Protein AF-A0A376TRM7-F1 (afdb_monomer_lite)

InterPro domains:
  IPR001980 Phosphopantetheine adenylyltransferase [PR01020] (3-21)
  IPR001980 Phosphopantetheine adenylyltransferase [PR01020] (21-42)
  IPR004821 Cytidyltransferase-like domain [PF01467] (6-44)
  IPR004821 Cytidyltransferase-like domain [TIGR00125] (4-48)
  IPR014729 Rossmann-like alpha/beta/alpha sandwich fold [G3DSA:3.40.50.620] (1-50)

Sequence (70 aa):
MQKRAIYPGTFDPITNGHIDIVTRATQMFDHVILAIAASPSKKTDVYPGRACGAGTAGNRASGERGSGRV

Organism: Escherichia coli (NCBI:txid562)

Radius of gyration: 27.86 Å; chains: 1; bounding box: 81×26×58 Å

Foldseek 3Di:
DAFEEEAEDQCLPPDVVNVVVVVVVVVVGVYYHYHHDDDPPDPSPDDPPDPPDPPPPDDPDDDDDDDDDD

Structure (mmCIF, N/CA/C/O backbone):
data_AF-A0A376TRM7-F1
#
_entry.id   AF-A0A376TRM7-F1
#
loop_
_atom_site.group_PDB
_atom_site.id
_atom_site.type_symbol
_atom_site.label_atom_id
_atom_site.label_alt_id
_atom_site.label_comp_id
_atom_site.label_asym_id
_atom_site.label_entity_id
_atom_site.label_seq_id
_atom_site.pdbx_PDB_ins_code
_atom_site.Cartn_x
_atom_site.Cartn_y
_atom_site.Cartn_z
_atom_site.occupancy
_atom_site.B_iso_or_equiv
_atom_site.auth_seq_id
_atom_site.auth_comp_id
_atom_site.auth_asym_id
_atom_site.auth_atom_id
_atom_site.pdbx_PDB_model_num
ATOM 1 N N . MET 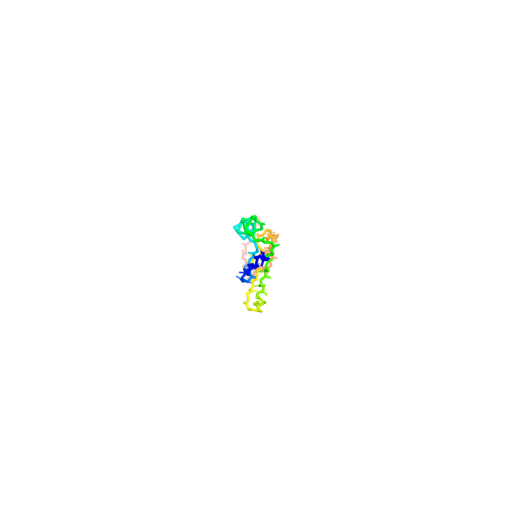A 1 1 ? -17.819 2.848 15.549 1.00 68.12 1 MET A N 1
ATOM 2 C CA . MET A 1 1 ? -17.718 3.056 14.085 1.00 68.12 1 MET A CA 1
ATOM 3 C C . MET A 1 1 ? -16.478 2.332 13.600 1.00 68.12 1 MET A C 1
ATOM 5 O O . MET A 1 1 ? -15.437 2.552 14.199 1.00 68.12 1 MET A O 1
ATOM 9 N N . GLN A 1 2 ? -16.598 1.485 12.575 1.00 81.38 2 GLN A N 1
ATOM 10 C CA . GLN A 1 2 ? -15.462 0.785 11.959 1.00 81.38 2 GLN A CA 1
ATOM 11 C C . GLN A 1 2 ? -14.734 1.747 11.012 1.00 81.38 2 GLN A C 1
ATOM 13 O O . GLN A 1 2 ? -15.348 2.241 10.061 1.00 81.38 2 GLN A O 1
ATOM 18 N N . LYS A 1 3 ? -13.459 2.046 11.266 1.00 89.12 3 LYS A N 1
ATOM 19 C CA . LYS A 1 3 ? -12.656 2.960 10.443 1.00 89.12 3 LYS A CA 1
ATOM 20 C C . LYS A 1 3 ? -11.915 2.166 9.375 1.00 89.12 3 LYS A C 1
ATOM 22 O O . LYS A 1 3 ? -11.110 1.290 9.680 1.00 89.12 3 LYS A O 1
ATOM 27 N N . ARG A 1 4 ? -12.185 2.492 8.111 1.00 94.31 4 ARG A N 1
ATOM 28 C CA . ARG A 1 4 ? -11.568 1.847 6.946 1.00 94.31 4 ARG A CA 1
ATOM 29 C C . ARG A 1 4 ? -10.602 2.809 6.261 1.00 94.31 4 ARG A C 1
ATOM 31 O O . ARG A 1 4 ? -10.954 3.967 6.054 1.00 94.31 4 ARG A O 1
ATOM 38 N N . ALA A 1 5 ? -9.431 2.314 5.879 1.00 95.50 5 ALA A N 1
ATOM 39 C CA . ALA A 1 5 ? -8.440 3.027 5.081 1.00 95.50 5 ALA A CA 1
ATOM 40 C C . ALA A 1 5 ? -8.199 2.314 3.747 1.00 95.50 5 ALA A C 1
ATOM 42 O O . ALA A 1 5 ? -8.283 1.088 3.658 1.00 95.50 5 ALA A O 1
ATOM 43 N N . ILE A 1 6 ? -7.879 3.088 2.711 1.00 95.12 6 ILE A N 1
ATOM 44 C CA . ILE A 1 6 ? -7.521 2.582 1.383 1.00 95.12 6 ILE A CA 1
ATOM 45 C C . ILE A 1 6 ? -6.122 3.096 1.050 1.00 95.12 6 ILE A C 1
ATOM 47 O O . ILE A 1 6 ? -5.871 4.296 1.146 1.00 95.12 6 ILE A O 1
ATOM 51 N N . TYR A 1 7 ? -5.228 2.196 0.643 1.00 95.25 7 TYR A N 1
ATOM 52 C CA . TYR A 1 7 ? -3.873 2.521 0.209 1.00 95.25 7 TYR A CA 1
ATOM 53 C C . TYR A 1 7 ? -3.652 2.038 -1.237 1.00 95.25 7 TYR A C 1
ATOM 55 O O . TYR A 1 7 ? -3.406 0.848 -1.458 1.00 95.25 7 TYR A O 1
ATOM 63 N N . PRO A 1 8 ? -3.804 2.925 -2.242 1.00 94.19 8 PRO A N 1
ATOM 64 C CA . PRO A 1 8 ? -3.621 2.574 -3.647 1.00 94.19 8 PRO A CA 1
ATOM 65 C C . PRO A 1 8 ? -2.155 2.668 -4.093 1.00 94.19 8 PRO A C 1
ATOM 67 O O . PRO A 1 8 ? -1.415 3.540 -3.640 1.00 94.19 8 PRO A O 1
ATOM 70 N N . GLY A 1 9 ? -1.741 1.812 -5.031 1.00 91.06 9 GLY A N 1
ATOM 71 C CA . GLY A 1 9 ? -0.393 1.851 -5.608 1.00 91.06 9 GLY A CA 1
ATOM 72 C C . GLY A 1 9 ? -0.121 0.739 -6.622 1.00 91.06 9 GLY A C 1
ATOM 73 O O . GLY A 1 9 ? -0.890 -0.209 -6.733 1.00 91.06 9 GLY A O 1
ATOM 74 N N . THR A 1 10 ? 0.979 0.838 -7.376 1.00 88.25 10 THR A N 1
ATOM 75 C CA . THR A 1 10 ? 1.413 -0.241 -8.291 1.00 88.25 10 THR A CA 1
ATOM 76 C C . THR A 1 10 ? 2.230 -1.322 -7.584 1.00 88.25 10 THR A C 1
ATOM 78 O O . THR A 1 10 ? 2.298 -2.433 -8.086 1.00 88.25 10 THR A O 1
ATOM 81 N N . PHE A 1 11 ? 2.849 -0.999 -6.438 1.00 87.25 11 PHE A N 1
ATOM 82 C CA . PHE A 1 11 ? 3.634 -1.920 -5.596 1.00 87.25 11 PHE A CA 1
ATOM 83 C C . PHE A 1 11 ? 4.636 -2.800 -6.373 1.00 87.25 11 PHE A C 1
ATOM 85 O O . PHE A 1 11 ? 4.805 -3.978 -6.069 1.00 87.25 11 PHE A O 1
ATOM 92 N N . ASP A 1 12 ? 5.306 -2.215 -7.369 1.00 81.50 12 ASP A N 1
ATOM 93 C CA . ASP A 1 12 ? 6.218 -2.903 -8.286 1.00 81.50 12 ASP A CA 1
ATOM 94 C C . ASP A 1 12 ? 7.614 -2.240 -8.268 1.00 81.50 12 ASP A C 1
ATOM 96 O O . ASP A 1 12 ? 7.781 -1.193 -8.909 1.00 81.50 12 ASP A O 1
ATOM 100 N N . PRO A 1 13 ? 8.593 -2.792 -7.518 1.00 85.56 13 PRO A N 1
ATOM 101 C CA . PRO A 1 13 ? 8.451 -3.868 -6.530 1.00 85.56 13 PRO A CA 1
ATOM 102 C C . PRO A 1 13 ? 7.901 -3.356 -5.188 1.00 85.56 13 PRO A C 1
ATOM 104 O O . PRO A 1 13 ? 8.031 -2.178 -4.839 1.00 85.56 13 PRO A O 1
ATOM 107 N N . ILE A 1 14 ? 7.326 -4.253 -4.384 1.00 88.88 14 ILE A N 1
ATOM 108 C CA . ILE A 1 14 ? 7.010 -3.933 -2.991 1.00 88.88 14 ILE A CA 1
ATOM 109 C C . ILE A 1 14 ? 8.319 -3.760 -2.209 1.00 88.88 14 ILE A C 1
ATOM 111 O O . ILE A 1 14 ? 9.244 -4.562 -2.312 1.00 88.88 14 ILE A O 1
ATOM 115 N N . THR A 1 15 ? 8.408 -2.684 -1.435 1.00 92.50 15 THR A N 1
ATOM 116 C CA . THR A 1 15 ? 9.611 -2.323 -0.666 1.00 92.50 15 THR A CA 1
ATOM 117 C C . THR A 1 15 ? 9.297 -2.284 0.825 1.00 92.50 15 THR A C 1
ATOM 119 O O . THR A 1 15 ? 8.134 -2.150 1.212 1.00 92.50 15 THR A O 1
ATOM 122 N N . ASN A 1 16 ? 10.331 -2.313 1.672 1.00 94.81 16 ASN A N 1
ATOM 123 C CA . ASN A 1 16 ? 10.173 -2.197 3.128 1.00 94.81 16 ASN A CA 1
ATOM 124 C C . ASN A 1 16 ? 9.412 -0.926 3.550 1.00 94.81 16 ASN A C 1
ATOM 126 O O . ASN A 1 16 ? 8.696 -0.950 4.544 1.00 94.81 16 ASN A O 1
ATOM 130 N N . GLY A 1 17 ? 9.496 0.157 2.767 1.00 94.38 17 GLY A N 1
ATOM 131 C CA . GLY A 1 17 ? 8.716 1.374 3.013 1.00 94.38 17 GLY A CA 1
ATOM 132 C C . GLY A 1 17 ? 7.205 1.168 2.858 1.00 94.38 17 GLY A C 1
ATOM 133 O O . GLY A 1 17 ? 6.432 1.674 3.667 1.00 94.38 17 GLY A O 1
ATOM 134 N N . HIS A 1 18 ? 6.769 0.371 1.877 1.00 94.38 18 HIS A N 1
ATOM 135 C CA . HIS A 1 18 ? 5.352 0.025 1.721 1.00 94.38 18 HIS A CA 1
ATOM 136 C C . HIS A 1 18 ? 4.850 -0.801 2.916 1.00 94.38 18 HIS A C 1
ATOM 138 O O . HIS A 1 18 ? 3.752 -0.563 3.416 1.00 94.38 18 HIS A O 1
ATOM 144 N N . ILE A 1 19 ? 5.671 -1.740 3.398 1.00 94.62 19 ILE A N 1
ATOM 145 C CA . ILE A 1 19 ? 5.354 -2.591 4.556 1.00 94.62 19 ILE A CA 1
ATOM 146 C C . ILE A 1 19 ? 5.239 -1.750 5.832 1.00 94.62 19 ILE A C 1
ATOM 148 O O . ILE A 1 19 ? 4.303 -1.940 6.605 1.00 94.62 19 ILE A O 1
ATOM 152 N N . ASP A 1 20 ? 6.143 -0.791 6.036 1.00 96.62 20 ASP A N 1
ATOM 153 C CA . ASP A 1 20 ? 6.117 0.125 7.182 1.00 96.62 20 ASP A CA 1
ATOM 154 C C . ASP A 1 20 ? 4.830 0.972 7.205 1.00 96.62 20 ASP A C 1
ATOM 156 O O . ASP A 1 20 ? 4.159 1.076 8.233 1.00 96.62 20 ASP A O 1
ATOM 160 N N . ILE A 1 21 ? 4.411 1.497 6.047 1.00 95.12 21 ILE A N 1
ATOM 161 C CA . ILE A 1 21 ? 3.155 2.254 5.914 1.00 95.12 21 ILE A CA 1
ATOM 162 C C . ILE A 1 21 ? 1.941 1.383 6.254 1.00 95.12 21 ILE A C 1
ATOM 164 O O . ILE A 1 21 ? 1.090 1.802 7.040 1.00 95.12 21 ILE A O 1
ATOM 168 N N . VAL A 1 22 ? 1.864 0.165 5.706 1.00 95.62 22 VAL A N 1
ATOM 169 C CA . VAL A 1 22 ? 0.769 -0.774 6.009 1.00 95.62 22 VAL A CA 1
ATOM 170 C C . VAL A 1 22 ? 0.758 -1.129 7.497 1.00 95.62 22 VAL A C 1
ATOM 172 O O . VAL A 1 22 ? -0.303 -1.118 8.113 1.00 95.62 22 VAL A O 1
ATOM 175 N N . THR A 1 23 ? 1.930 -1.357 8.093 1.00 96.31 23 THR A N 1
ATOM 176 C CA . THR A 1 23 ? 2.080 -1.695 9.518 1.00 96.31 23 THR A CA 1
ATOM 177 C C . THR A 1 23 ? 1.596 -0.574 10.435 1.00 96.31 23 THR A C 1
ATOM 179 O O . THR A 1 23 ? 0.964 -0.841 11.454 1.00 96.31 23 THR A O 1
ATOM 182 N N . ARG A 1 24 ? 1.845 0.694 10.088 1.00 96.75 24 ARG A N 1
ATOM 183 C CA . ARG A 1 24 ? 1.288 1.826 10.847 1.00 96.75 24 ARG A CA 1
ATOM 184 C C . ARG A 1 24 ? -0.215 1.972 10.625 1.00 96.75 24 ARG A C 1
ATOM 186 O O . ARG A 1 24 ? -0.947 2.267 11.566 1.00 96.75 24 ARG A O 1
ATOM 193 N N . ALA A 1 25 ? -0.693 1.754 9.401 1.00 95.94 25 ALA A N 1
ATOM 194 C CA . ALA A 1 25 ? -2.111 1.868 9.080 1.00 95.94 25 ALA A CA 1
ATOM 195 C C . ALA A 1 25 ? -2.963 0.831 9.834 1.00 95.94 25 ALA A C 1
ATOM 197 O O . ALA A 1 25 ? -4.023 1.181 10.349 1.00 95.94 25 ALA A O 1
ATOM 1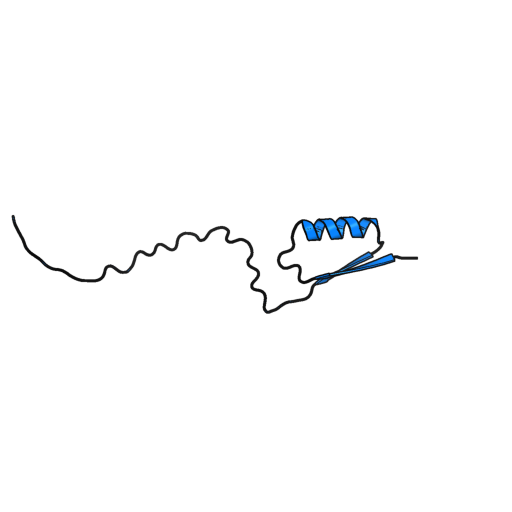98 N N . THR A 1 26 ? -2.492 -0.411 9.977 1.00 94.94 26 THR A N 1
ATOM 199 C CA . THR A 1 26 ? -3.220 -1.463 10.713 1.00 94.94 26 THR A CA 1
ATOM 200 C C . THR A 1 26 ? -3.337 -1.194 12.214 1.00 94.94 26 THR A C 1
ATOM 202 O O . THR A 1 26 ? -4.209 -1.761 12.861 1.00 94.94 26 THR A O 1
ATOM 205 N N . GLN A 1 27 ? -2.505 -0.313 12.779 1.00 95.94 27 GLN A N 1
ATOM 206 C CA . GLN A 1 27 ? -2.612 0.112 14.181 1.00 95.94 27 GLN A CA 1
ATOM 207 C C . GLN A 1 27 ? -3.648 1.228 14.389 1.00 95.94 27 GLN A C 1
ATOM 209 O O . GLN A 1 27 ? -4.089 1.456 15.513 1.00 95.94 27 GLN A O 1
ATOM 214 N N . MET A 1 28 ? -4.031 1.942 13.324 1.00 94.62 28 MET A N 1
ATOM 215 C CA . MET A 1 28 ? -4.932 3.102 13.386 1.00 94.62 28 MET A CA 1
ATOM 216 C C . MET A 1 28 ? -6.334 2.824 12.825 1.00 94.62 28 MET A C 1
ATOM 218 O O . MET A 1 28 ? -7.284 3.532 13.171 1.00 94.62 28 MET A O 1
ATOM 222 N N . PHE A 1 29 ? -6.463 1.825 11.949 1.00 96.75 29 PHE A N 1
ATOM 223 C CA . PHE A 1 29 ? -7.693 1.483 11.240 1.00 96.75 29 PHE A CA 1
ATOM 224 C C . PHE A 1 29 ? -8.053 0.016 11.453 1.00 96.75 29 PHE A C 1
ATOM 226 O O . PHE A 1 29 ? -7.192 -0.855 11.379 1.00 96.75 29 PHE A O 1
ATOM 233 N N . ASP A 1 30 ? -9.346 -0.256 11.620 1.00 94.81 30 ASP A N 1
ATOM 234 C CA . ASP A 1 30 ? -9.867 -1.618 11.775 1.00 94.81 30 ASP A CA 1
ATOM 235 C C . ASP A 1 30 ? -9.706 -2.431 10.479 1.00 94.81 30 ASP A C 1
ATOM 237 O O . ASP A 1 30 ? -9.542 -3.651 10.499 1.00 94.81 30 ASP A O 1
ATOM 241 N N . HIS A 1 31 ? -9.728 -1.746 9.328 1.00 94.38 31 HIS A N 1
ATOM 242 C CA . HIS A 1 31 ? -9.506 -2.355 8.020 1.00 94.38 31 HIS A CA 1
ATOM 243 C C . HIS A 1 31 ? -8.641 -1.476 7.118 1.00 94.38 31 HIS A C 1
ATOM 245 O O . HIS A 1 31 ? -8.942 -0.299 6.907 1.00 94.38 31 HIS A O 1
ATOM 251 N N . VAL A 1 32 ? -7.623 -2.083 6.506 1.00 95.50 32 VAL A N 1
ATOM 252 C CA . VAL A 1 32 ? -6.760 -1.458 5.496 1.00 95.50 32 VAL A CA 1
ATOM 253 C C . VAL A 1 32 ? -6.906 -2.229 4.185 1.00 95.50 32 VAL A C 1
ATOM 255 O O . VAL A 1 32 ? -6.650 -3.429 4.136 1.00 95.50 32 VAL A O 1
ATOM 258 N N . ILE A 1 33 ? -7.333 -1.547 3.123 1.00 95.19 33 ILE A N 1
ATOM 259 C CA . ILE A 1 33 ? -7.521 -2.122 1.787 1.00 95.19 33 ILE A CA 1
ATOM 260 C C . ILE A 1 33 ? -6.364 -1.670 0.895 1.00 95.19 33 ILE A C 1
ATOM 262 O O . ILE A 1 33 ? -6.209 -0.476 0.638 1.00 95.19 33 ILE A O 1
ATOM 266 N N . LEU A 1 34 ? -5.567 -2.619 0.403 1.00 93.81 34 LEU A N 1
ATOM 267 C CA . LEU A 1 34 ? -4.463 -2.353 -0.520 1.00 93.81 34 LEU A CA 1
ATOM 268 C C . LEU A 1 34 ? -4.972 -2.440 -1.967 1.00 93.81 34 LEU A C 1
ATOM 270 O O . LEU A 1 34 ? -5.274 -3.526 -2.458 1.00 93.81 34 LEU A O 1
ATOM 274 N N . ALA A 1 35 ? -5.109 -1.301 -2.647 1.00 93.44 35 ALA A N 1
ATOM 275 C CA . ALA A 1 35 ? -5.626 -1.250 -4.015 1.00 93.44 35 ALA A CA 1
ATOM 276 C C . ALA A 1 35 ? -4.467 -1.300 -5.022 1.00 93.44 35 ALA A C 1
ATOM 278 O O . ALA A 1 35 ? -3.879 -0.273 -5.370 1.00 93.44 35 ALA A O 1
ATOM 279 N N . ILE A 1 36 ? -4.119 -2.515 -5.459 1.00 90.19 36 ILE A N 1
ATOM 280 C CA . ILE A 1 36 ? -2.987 -2.762 -6.358 1.00 90.19 36 ILE A CA 1
ATOM 281 C C . ILE A 1 36 ? -3.408 -2.513 -7.808 1.00 90.19 36 ILE A C 1
ATOM 283 O O . ILE A 1 36 ? -4.217 -3.249 -8.371 1.00 90.19 36 ILE A O 1
ATOM 287 N N . ALA A 1 37 ? -2.843 -1.479 -8.423 1.00 86.94 37 ALA A N 1
ATOM 288 C CA . ALA A 1 37 ? -3.059 -1.183 -9.831 1.00 86.94 37 ALA A CA 1
ATOM 289 C C . ALA A 1 37 ? -2.158 -2.067 -10.706 1.00 86.94 37 ALA A C 1
ATOM 291 O O . ALA A 1 37 ? -0.931 -1.945 -10.669 1.00 86.94 37 ALA A O 1
ATOM 292 N N . ALA A 1 38 ? -2.765 -2.919 -11.536 1.00 75.31 38 ALA A N 1
ATOM 293 C CA . ALA A 1 38 ? -2.042 -3.661 -12.561 1.00 75.31 38 ALA A CA 1
ATOM 294 C C . ALA A 1 38 ? -1.503 -2.684 -13.621 1.00 75.31 38 ALA A C 1
ATOM 296 O O . ALA A 1 38 ? -2.272 -2.018 -14.312 1.00 75.31 38 ALA A O 1
ATOM 297 N N . SER A 1 39 ? -0.179 -2.580 -13.742 1.00 64.56 39 SER A N 1
ATOM 298 C CA . SER A 1 39 ? 0.486 -1.787 -14.783 1.00 64.56 39 SER A CA 1
ATOM 299 C C . SER A 1 39 ? 1.130 -2.726 -15.807 1.00 64.56 39 SER A C 1
ATOM 301 O O . SER A 1 39 ? 2.249 -3.174 -15.575 1.00 64.56 39 SER A O 1
ATOM 303 N N . PRO A 1 40 ? 0.485 -3.019 -16.952 1.00 59.88 40 PRO A N 1
ATOM 304 C CA . PRO A 1 40 ? 1.027 -3.944 -17.957 1.00 59.88 40 PRO A CA 1
ATOM 305 C C . PRO A 1 40 ? 2.289 -3.426 -18.676 1.00 59.88 40 PRO A C 1
ATOM 307 O O . PRO A 1 40 ? 2.904 -4.161 -19.442 1.00 59.88 40 PRO A O 1
ATOM 310 N N . SER A 1 41 ? 2.689 -2.170 -18.446 1.00 58.09 41 SER A N 1
ATOM 311 C CA . SER A 1 41 ? 3.829 -1.523 -19.118 1.00 58.09 41 SER A CA 1
ATOM 312 C C . SER A 1 41 ? 5.085 -1.379 -18.253 1.00 58.09 41 SER A C 1
ATOM 314 O O . SER A 1 41 ? 6.096 -0.882 -18.748 1.00 58.09 41 SER A O 1
ATOM 316 N N . LYS A 1 42 ? 5.062 -1.789 -16.978 1.00 48.03 42 LYS A N 1
ATOM 317 C CA . LYS A 1 42 ? 6.266 -1.770 -16.140 1.00 48.03 42 LYS A CA 1
ATOM 318 C C . LYS A 1 42 ? 6.983 -3.108 -16.273 1.00 48.03 42 LYS A C 1
ATOM 320 O O . LYS A 1 42 ? 6.476 -4.142 -15.857 1.00 48.03 42 LYS A O 1
ATOM 325 N N . LYS A 1 43 ? 8.173 -3.092 -16.882 1.00 52.84 43 LYS A N 1
ATOM 326 C CA . LYS A 1 43 ? 9.135 -4.177 -16.686 1.00 52.84 43 LYS A CA 1
ATOM 327 C C . LYS A 1 43 ? 9.592 -4.087 -15.235 1.00 52.84 43 LYS A C 1
ATOM 329 O O . LYS A 1 43 ? 10.358 -3.193 -14.890 1.00 52.84 43 LYS A O 1
ATOM 334 N N . THR A 1 44 ? 9.063 -4.979 -14.411 1.00 50.50 44 THR A N 1
ATOM 335 C CA . THR A 1 44 ? 9.512 -5.272 -13.054 1.00 50.50 44 THR A CA 1
ATOM 336 C C . THR A 1 44 ? 10.996 -5.651 -13.118 1.00 50.50 44 THR A C 1
ATOM 338 O O . THR A 1 44 ? 11.340 -6.801 -13.389 1.00 50.50 44 THR A O 1
ATOM 341 N N . ASP A 1 45 ? 11.890 -4.674 -12.951 1.00 57.12 45 ASP A N 1
ATOM 342 C CA . ASP A 1 45 ? 13.326 -4.915 -12.781 1.00 57.12 45 ASP A CA 1
ATOM 343 C C . ASP A 1 45 ? 13.540 -5.421 -11.352 1.00 57.12 45 ASP A C 1
ATOM 345 O O . ASP A 1 45 ? 13.900 -4.696 -10.423 1.00 57.12 45 ASP A O 1
ATOM 349 N N . VAL A 1 46 ? 13.181 -6.687 -11.145 1.00 57.06 46 VAL A N 1
ATOM 350 C CA . VAL A 1 46 ? 13.538 -7.419 -9.936 1.00 57.06 46 VAL A CA 1
ATOM 351 C C . VAL A 1 46 ? 15.033 -7.668 -10.040 1.00 57.06 46 VAL A C 1
ATOM 353 O O . VAL A 1 46 ? 15.447 -8.427 -10.905 1.00 57.06 46 VAL A O 1
ATOM 356 N N . TYR A 1 47 ? 15.808 -6.988 -9.193 1.00 47.41 47 TYR A N 1
ATOM 357 C CA . TYR A 1 47 ? 17.214 -7.231 -8.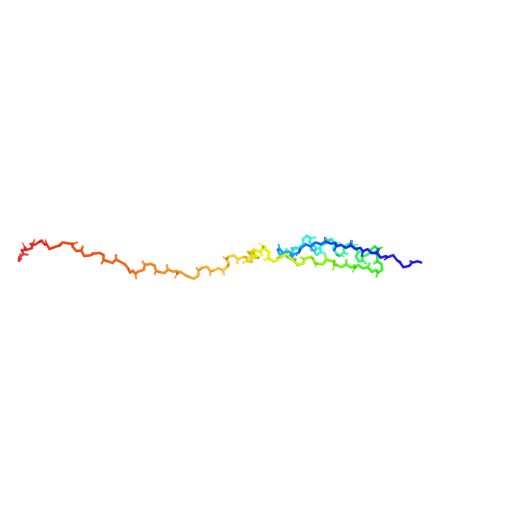843 1.00 47.41 47 TYR A CA 1
ATOM 358 C C . TYR A 1 47 ? 18.031 -8.023 -9.893 1.00 47.41 47 TYR A C 1
ATOM 360 O O . TYR A 1 47 ? 17.841 -9.238 -9.996 1.00 47.41 47 TYR A O 1
ATOM 368 N N . PRO A 1 48 ? 19.020 -7.428 -10.595 1.00 54.41 48 PRO A N 1
ATOM 369 C CA . PRO A 1 48 ? 19.909 -8.156 -11.502 1.00 54.41 48 PRO A CA 1
ATOM 370 C C . PRO A 1 48 ? 20.910 -9.009 -10.699 1.00 54.41 48 PRO A C 1
ATOM 372 O O . PRO A 1 48 ? 22.121 -8.799 -10.688 1.00 54.41 48 PRO A O 1
ATOM 375 N N . GLY A 1 49 ? 20.394 -9.985 -9.959 1.00 58.56 49 GLY A N 1
ATOM 376 C CA . GLY A 1 49 ? 21.143 -10.975 -9.216 1.00 58.56 49 GLY A CA 1
ATOM 377 C C . GLY A 1 49 ? 21.563 -12.091 -10.158 1.00 58.56 49 GLY A C 1
ATOM 378 O O . GLY A 1 49 ? 20.837 -13.067 -10.311 1.00 58.56 49 GLY A O 1
ATOM 379 N N . ARG A 1 50 ? 22.777 -11.948 -10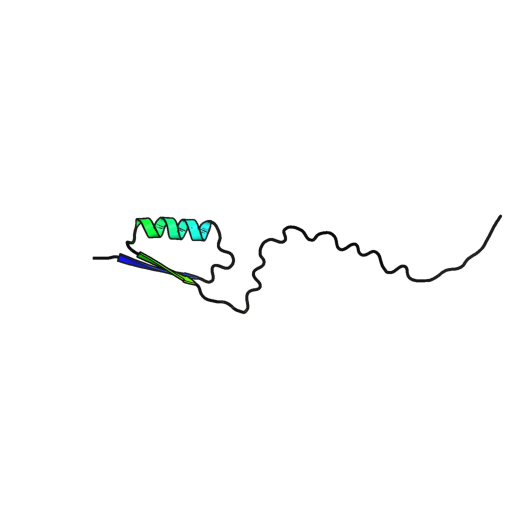.705 1.00 48.84 50 ARG A N 1
ATOM 380 C CA . ARG A 1 50 ? 23.519 -12.898 -11.555 1.00 48.84 50 ARG A CA 1
ATOM 381 C C . ARG A 1 50 ? 23.109 -12.910 -13.030 1.00 48.84 50 ARG A C 1
ATOM 383 O O . ARG A 1 50 ? 22.460 -13.834 -13.508 1.00 48.84 50 ARG A O 1
ATOM 390 N N . ALA A 1 51 ? 23.688 -11.987 -13.796 1.00 52.41 51 ALA A N 1
ATOM 391 C CA . ALA A 1 51 ? 24.159 -12.369 -15.123 1.00 52.41 51 ALA A CA 1
ATOM 392 C C . ALA A 1 51 ? 25.252 -13.438 -14.930 1.00 52.41 51 ALA A C 1
ATOM 394 O O . ALA A 1 51 ? 26.404 -13.127 -14.632 1.00 52.41 51 ALA A O 1
ATOM 395 N N . CYS A 1 52 ? 24.876 -14.716 -15.000 1.00 48.69 52 CYS A N 1
ATOM 396 C CA . CYS A 1 52 ? 25.846 -15.787 -15.189 1.00 48.69 52 CYS A CA 1
ATOM 397 C C . CYS A 1 52 ? 26.527 -15.524 -16.543 1.00 48.69 52 CYS A C 1
ATOM 399 O O . CYS A 1 52 ? 25.838 -15.268 -17.529 1.00 48.69 52 CYS A O 1
ATOM 401 N N . GLY A 1 53 ? 27.861 -15.462 -16.552 1.00 50.38 53 GLY A N 1
ATOM 402 C CA . GLY A 1 53 ? 28.654 -14.890 -17.638 1.00 50.38 53 GLY A CA 1
ATOM 403 C C . GLY A 1 53 ? 28.278 -15.415 -19.023 1.00 50.38 53 GLY A C 1
ATOM 404 O O . GLY A 1 53 ? 28.484 -16.586 -19.332 1.00 50.38 53 GLY A O 1
ATOM 405 N N . ALA A 1 54 ? 27.795 -14.520 -19.883 1.00 55.00 54 ALA A N 1
ATOM 406 C CA . ALA A 1 54 ? 27.823 -14.742 -21.318 1.00 55.00 54 ALA A CA 1
ATOM 407 C C . ALA A 1 54 ? 29.287 -14.647 -21.760 1.00 55.00 54 ALA A C 1
ATOM 409 O O . ALA A 1 54 ? 29.810 -13.563 -22.017 1.00 55.00 54 ALA A O 1
ATOM 410 N N . GLY A 1 55 ? 29.973 -15.789 -21.785 1.00 48.19 55 GLY A N 1
ATOM 411 C CA . GLY A 1 55 ? 31.245 -15.912 -22.474 1.00 48.19 55 GLY A CA 1
ATOM 412 C C . GLY A 1 55 ? 31.036 -15.582 -23.948 1.00 48.19 55 GLY A C 1
ATOM 413 O O . GLY A 1 55 ? 30.511 -16.394 -24.703 1.00 48.19 55 GLY A O 1
ATOM 414 N N . THR A 1 56 ? 31.453 -14.395 -24.377 1.00 51.09 56 THR A N 1
ATOM 415 C CA . THR A 1 56 ? 31.620 -14.063 -25.793 1.00 51.09 56 THR A CA 1
ATOM 416 C C . THR A 1 56 ? 32.900 -14.722 -26.307 1.00 51.09 56 THR A C 1
ATOM 418 O O . THR A 1 56 ? 33.900 -14.074 -26.597 1.00 51.09 56 THR A O 1
ATOM 421 N N . ALA A 1 57 ? 32.885 -16.050 -26.415 1.00 55.81 57 ALA A N 1
ATOM 422 C CA . ALA A 1 57 ? 33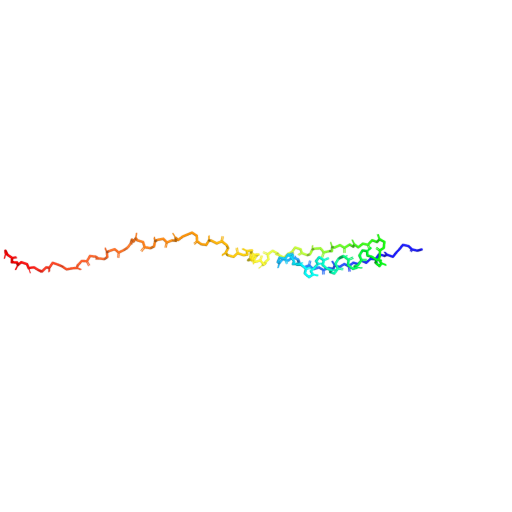.900 -16.813 -27.129 1.00 55.81 57 ALA A CA 1
ATOM 423 C C . ALA A 1 57 ? 33.299 -17.286 -28.454 1.00 55.81 57 ALA A C 1
ATOM 425 O O . ALA A 1 57 ? 32.673 -18.339 -28.519 1.00 55.81 57 ALA A O 1
ATOM 426 N N . GLY A 1 58 ? 33.462 -16.495 -29.517 1.00 51.41 58 GLY A N 1
ATOM 427 C CA . GLY A 1 58 ? 32.984 -16.931 -30.826 1.00 51.41 58 GLY A CA 1
ATOM 428 C C . GLY A 1 58 ? 32.972 -15.885 -31.926 1.00 51.41 58 GLY A C 1
ATOM 429 O O . GLY A 1 58 ? 31.958 -15.747 -32.593 1.00 51.41 58 GLY A O 1
ATOM 430 N N . ASN A 1 59 ? 34.079 -15.172 -32.150 1.00 46.34 59 ASN A N 1
ATOM 431 C CA . ASN A 1 59 ? 34.399 -14.737 -33.511 1.00 46.34 59 ASN A CA 1
ATOM 432 C C . ASN A 1 59 ? 35.916 -14.556 -33.674 1.00 46.34 59 ASN A C 1
ATOM 434 O O . ASN A 1 59 ? 36.447 -13.451 -33.596 1.00 46.34 59 ASN A O 1
ATOM 438 N N . ARG A 1 60 ? 36.645 -15.667 -33.868 1.00 47.56 60 ARG A N 1
ATOM 439 C CA . ARG A 1 60 ? 37.975 -15.596 -34.491 1.00 47.56 60 ARG A CA 1
ATOM 440 C C . ARG A 1 60 ? 37.749 -15.341 -35.974 1.00 47.56 60 ARG A C 1
ATOM 442 O O . ARG A 1 60 ? 37.486 -16.268 -36.736 1.00 47.56 60 ARG A O 1
ATOM 449 N N . ALA A 1 61 ? 37.804 -14.066 -36.341 1.00 53.34 61 ALA A N 1
ATOM 450 C CA . ALA A 1 61 ? 37.907 -13.648 -37.722 1.00 53.34 61 ALA A CA 1
ATOM 451 C C . ALA A 1 61 ? 39.189 -14.225 -38.344 1.00 53.34 61 ALA A C 1
ATOM 453 O O . ALA A 1 61 ? 40.242 -14.303 -37.714 1.00 53.34 61 ALA A O 1
ATOM 454 N N . SER A 1 62 ? 39.025 -14.680 -39.579 1.00 54.22 62 SER A N 1
ATOM 455 C CA . SER A 1 62 ? 40.040 -15.202 -40.488 1.00 54.22 62 SER A CA 1
ATOM 456 C C . SER A 1 62 ? 41.096 -14.150 -40.866 1.00 54.22 62 SER A C 1
ATOM 458 O O . SER A 1 62 ? 40.764 -12.972 -40.966 1.00 54.22 62 SER A O 1
ATOM 460 N N . GLY A 1 63 ? 42.307 -14.612 -41.204 1.00 44.00 63 GLY A N 1
ATOM 461 C CA . GLY A 1 63 ? 43.409 -13.833 -41.804 1.00 44.00 63 GLY A CA 1
ATOM 462 C C . GLY A 1 63 ? 44.466 -13.438 -40.764 1.00 44.00 63 GLY A C 1
ATOM 463 O O . GLY A 1 63 ? 44.119 -12.891 -39.735 1.00 44.00 63 GLY A O 1
ATOM 464 N N . GLU A 1 64 ? 45.761 -13.725 -40.899 1.00 48.28 64 GLU A N 1
ATOM 465 C CA . GLU A 1 64 ? 46.587 -13.753 -42.105 1.00 48.28 64 GLU A CA 1
ATOM 466 C C . GLU A 1 64 ? 47.649 -14.867 -42.054 1.00 48.28 64 GLU A C 1
ATOM 468 O O . GLU A 1 64 ? 48.208 -15.212 -41.013 1.00 48.28 64 GLU A O 1
ATOM 473 N N . ARG A 1 65 ? 47.926 -15.433 -43.232 1.00 52.66 65 ARG A N 1
ATOM 474 C CA . ARG A 1 65 ? 49.095 -16.268 -43.516 1.00 52.66 65 ARG A CA 1
ATOM 475 C C . ARG A 1 65 ? 50.328 -15.370 -43.612 1.00 52.66 65 ARG A C 1
ATOM 477 O O . ARG A 1 65 ? 50.274 -14.376 -44.325 1.00 52.66 65 ARG A O 1
ATOM 484 N N . GLY A 1 66 ? 51.453 -15.787 -43.035 1.00 43.53 66 GLY A N 1
ATOM 485 C CA . GLY A 1 66 ? 52.739 -15.148 -43.313 1.00 43.53 66 GLY A CA 1
ATOM 486 C C . GLY A 1 66 ? 53.935 -15.811 -42.636 1.00 43.53 66 GLY A C 1
ATOM 487 O O . GLY A 1 66 ? 54.275 -15.435 -41.528 1.00 43.53 66 GLY A O 1
ATOM 488 N N . SER A 1 67 ? 54.565 -16.757 -43.348 1.00 51.78 67 SER A N 1
ATOM 489 C CA . SER A 1 67 ? 56.018 -17.036 -43.379 1.00 51.78 67 SER A CA 1
ATOM 490 C C . SER A 1 67 ? 56.758 -17.138 -42.027 1.00 51.78 67 SER A C 1
ATOM 492 O O . SER A 1 67 ? 57.049 -16.141 -41.388 1.00 51.78 67 SER A O 1
ATOM 494 N N . GLY A 1 68 ? 57.167 -18.312 -41.547 1.00 47.41 68 GLY A N 1
ATOM 495 C CA . GLY A 1 68 ? 58.194 -19.134 -42.186 1.00 47.41 68 GLY A CA 1
ATOM 496 C C . GLY A 1 68 ? 59.595 -18.800 -41.650 1.00 47.41 68 GLY A C 1
ATOM 497 O O . GLY A 1 68 ? 60.231 -17.879 -42.152 1.00 47.41 68 GLY A O 1
ATOM 498 N N . ARG A 1 69 ? 60.091 -19.581 -40.682 1.00 45.06 69 ARG A N 1
ATOM 499 C CA . ARG A 1 69 ? 61.479 -20.069 -40.643 1.00 45.06 69 ARG A CA 1
ATOM 500 C C . ARG A 1 69 ? 61.642 -21.169 -39.593 1.00 45.06 69 ARG A C 1
ATOM 502 O O . ARG A 1 69 ? 61.077 -21.084 -38.509 1.00 45.06 69 ARG A O 1
ATOM 509 N N . VAL A 1 70 ? 62.369 -22.185 -40.048 1.00 50.38 70 VAL A N 1
ATOM 510 C CA . VAL A 1 70 ? 62.953 -23.333 -39.345 1.00 50.38 70 VAL A CA 1
ATOM 511 C C . VAL A 1 70 ? 63.711 -22.894 -38.100 1.00 50.38 70 VAL A C 1
ATOM 513 O O . VAL A 1 70 ? 64.373 -21.834 -38.188 1.00 50.38 70 VAL A O 1
#

Secon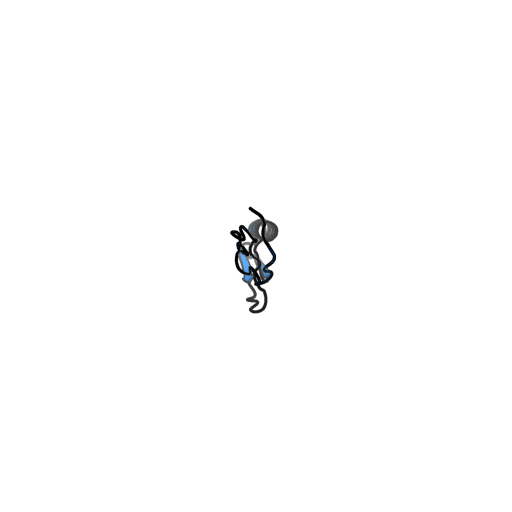dary structure (DSSP, 8-state):
---EEEEEE--TT--HHHHHHHHHHHHH-SEEEEEE---TT-----------------------------

pLDDT: mean 73.42, std 20.69, range [43.53, 96.75]